Protein AF-A0A2S4ZFH5-F1 (afdb_monomer_lite)

Secondary structure (DSSP, 8-state):
------SB-TTTS-SB--TTS--EE-TT--EE-HHHHHHTTTB-TTT--B-EEPPP--SS---------------------------------------

pLDDT: mean 75.94, std 18.66, range [43.62, 97.0]

Structure (mmCIF, N/CA/C/O backbone):
data_AF-A0A2S4ZFH5-F1
#
_entry.id   AF-A0A2S4ZFH5-F1
#
loop_
_atom_site.group_PDB
_atom_site.id
_atom_site.type_symbol
_atom_site.label_atom_id
_atom_site.label_alt_id
_atom_site.label_comp_id
_atom_site.label_asym_id
_atom_site.label_entity_id
_atom_site.label_seq_id
_atom_site.pdbx_PDB_ins_code
_atom_site.Cartn_x
_atom_site.Cartn_y
_atom_site.Cartn_z
_atom_site.occupancy
_atom_site.B_iso_or_equiv
_atom_site.auth_seq_id
_atom_site.auth_comp_id
_atom_site.auth_asym_id
_atom_site.auth_atom_id
_atom_site.pdbx_PDB_model_num
ATOM 1 N N . MET A 1 1 ? 8.244 12.705 -16.353 1.00 47.66 1 MET A N 1
ATOM 2 C CA . MET A 1 1 ? 8.376 12.553 -14.886 1.00 47.66 1 MET A CA 1
ATOM 3 C C . MET A 1 1 ? 7.616 11.294 -14.501 1.00 47.66 1 MET A C 1
ATOM 5 O O . MET A 1 1 ? 6.548 11.089 -15.063 1.00 47.66 1 MET A O 1
ATOM 9 N N . GLY A 1 2 ? 8.195 10.404 -13.693 1.00 65.50 2 GLY A N 1
ATOM 10 C CA . GLY A 1 2 ? 7.610 9.096 -13.368 1.00 65.50 2 GLY A CA 1
ATOM 11 C C . GLY A 1 2 ? 7.401 8.937 -11.865 1.00 65.50 2 GLY A C 1
ATOM 12 O O . GLY A 1 2 ? 8.116 9.564 -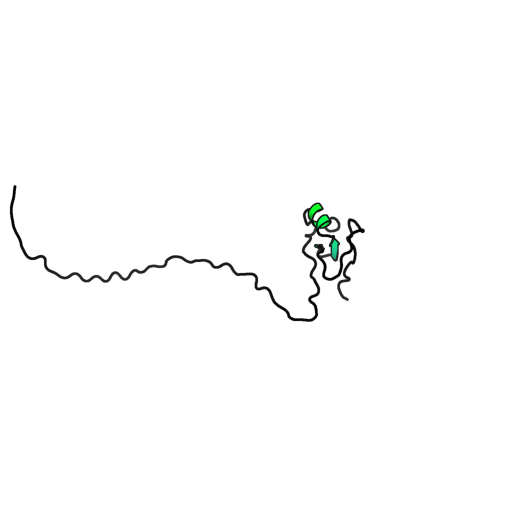11.096 1.00 65.50 2 GLY A O 1
ATOM 13 N N . LEU A 1 3 ? 6.440 8.095 -11.482 1.00 67.56 3 LEU A N 1
ATOM 14 C CA . LEU A 1 3 ? 6.093 7.785 -10.093 1.00 67.56 3 LEU A CA 1
ATOM 15 C C . LEU A 1 3 ? 7.316 7.255 -9.324 1.00 67.56 3 LEU A C 1
ATOM 17 O O . LEU A 1 3 ? 7.869 6.195 -9.655 1.00 67.56 3 LEU A O 1
ATOM 21 N N . GLU A 1 4 ? 7.744 8.001 -8.306 1.00 70.88 4 GLU A N 1
ATOM 22 C CA . GLU A 1 4 ? 8.825 7.611 -7.401 1.00 70.88 4 GLU A CA 1
ATOM 23 C C . GLU A 1 4 ? 8.287 6.628 -6.357 1.00 70.88 4 GLU A C 1
ATOM 25 O O . GLU A 1 4 ? 7.507 6.964 -5.468 1.00 70.88 4 GLU A O 1
ATOM 30 N N . MET A 1 5 ? 8.693 5.363 -6.480 1.00 80.25 5 MET A N 1
ATOM 31 C CA . MET A 1 5 ? 8.239 4.306 -5.580 1.00 80.25 5 MET A CA 1
ATOM 32 C C . MET A 1 5 ? 8.819 4.501 -4.178 1.00 80.25 5 MET A C 1
ATOM 34 O O . MET A 1 5 ? 10.020 4.330 -3.962 1.00 80.25 5 MET A O 1
ATOM 38 N N . ARG A 1 6 ? 7.952 4.769 -3.198 1.00 86.00 6 ARG A N 1
ATOM 39 C CA . ARG A 1 6 ? 8.345 4.826 -1.787 1.00 86.00 6 ARG A CA 1
ATOM 40 C C . ARG A 1 6 ? 8.847 3.470 -1.288 1.00 86.00 6 ARG A C 1
ATOM 42 O O . ARG A 1 6 ? 8.189 2.442 -1.461 1.00 86.00 6 ARG A O 1
ATOM 49 N N . ALA A 1 7 ? 9.998 3.494 -0.617 1.00 90.25 7 ALA A N 1
ATOM 50 C CA . ALA A 1 7 ? 10.664 2.309 -0.072 1.00 90.25 7 ALA A CA 1
ATOM 51 C C . ALA A 1 7 ? 10.265 1.980 1.379 1.00 90.25 7 ALA A C 1
ATOM 53 O O . ALA A 1 7 ? 10.719 0.973 1.923 1.00 90.25 7 ALA A O 1
ATOM 54 N N . ARG A 1 8 ? 9.446 2.815 2.030 1.00 93.94 8 ARG A N 1
ATOM 55 C CA . ARG A 1 8 ? 8.991 2.642 3.419 1.00 93.94 8 ARG A CA 1
ATOM 56 C C . ARG A 1 8 ? 7.536 3.073 3.571 1.00 93.94 8 ARG A C 1
ATOM 58 O O . ARG A 1 8 ? 7.050 3.900 2.806 1.00 93.94 8 ARG A O 1
ATOM 65 N N . CYS A 1 9 ? 6.857 2.488 4.554 1.00 95.31 9 CYS A N 1
ATOM 66 C CA . CYS A 1 9 ? 5.486 2.843 4.921 1.00 95.31 9 CYS A CA 1
ATOM 67 C C . CYS A 1 9 ? 5.432 4.228 5.576 1.00 95.31 9 CYS A C 1
ATOM 69 O O . CYS A 1 9 ? 6.130 4.451 6.559 1.00 95.31 9 CYS A O 1
ATOM 71 N N . GLU A 1 10 ? 4.548 5.111 5.114 1.00 94.31 10 GLU A N 1
ATOM 72 C CA . GLU A 1 10 ? 4.406 6.469 5.671 1.00 94.31 10 GLU A CA 1
ATOM 73 C C . GLU A 1 10 ? 3.738 6.523 7.052 1.00 94.31 10 GLU A C 1
ATOM 75 O O . GLU A 1 10 ? 3.770 7.556 7.707 1.00 94.31 10 GLU A O 1
ATOM 80 N N . ARG A 1 11 ? 3.125 5.423 7.513 1.00 93.56 11 ARG A N 1
ATOM 81 C CA . ARG A 1 11 ? 2.494 5.357 8.842 1.00 93.56 11 ARG A CA 1
ATOM 82 C C . ARG A 1 11 ? 3.423 4.820 9.924 1.00 93.56 11 ARG A C 1
ATOM 84 O O . ARG A 1 11 ? 3.415 5.331 11.032 1.00 93.56 11 ARG A O 1
ATOM 91 N N . CYS A 1 12 ? 4.133 3.726 9.643 1.00 94.88 12 CYS A N 1
ATOM 92 C CA . CYS A 1 12 ? 4.954 3.050 10.651 1.00 94.88 12 CYS A CA 1
ATOM 93 C C . CYS A 1 12 ? 6.456 3.240 10.451 1.00 94.88 12 CYS A C 1
ATOM 95 O O . CYS A 1 12 ? 7.205 2.894 11.359 1.00 94.88 12 CYS A O 1
ATOM 97 N N . GLU A 1 13 ? 6.892 3.678 9.260 1.00 93.19 13 GLU A N 1
ATOM 98 C CA . GLU A 1 13 ? 8.283 3.969 8.843 1.00 93.19 13 GLU A CA 1
ATOM 99 C C . GLU A 1 13 ? 9.300 2.812 8.980 1.00 93.19 13 GLU A C 1
ATOM 101 O O . GLU A 1 13 ? 10.405 2.831 8.431 1.00 93.19 13 GLU A O 1
ATOM 106 N N . THR A 1 14 ? 8.890 1.735 9.636 1.00 91.25 14 THR A N 1
ATOM 107 C CA . THR A 1 14 ? 9.711 0.593 10.022 1.00 91.25 14 THR A CA 1
ATOM 108 C C . THR A 1 14 ? 9.671 -0.481 8.941 1.00 91.25 14 THR A C 1
ATOM 110 O O . THR A 1 14 ? 10.685 -1.103 8.633 1.00 91.25 14 THR A O 1
ATOM 113 N N . THR A 1 15 ? 8.505 -0.684 8.319 1.00 93.00 15 THR A N 1
ATOM 114 C CA . THR A 1 15 ? 8.333 -1.680 7.258 1.00 93.00 15 THR A CA 1
ATOM 115 C C . THR A 1 15 ? 8.952 -1.185 5.952 1.00 93.00 15 THR A C 1
ATOM 117 O O . THR A 1 15 ? 8.533 -0.160 5.408 1.00 93.00 15 THR A O 1
ATOM 120 N N . ALA A 1 16 ? 9.918 -1.943 5.430 1.00 92.38 16 ALA A N 1
ATOM 121 C CA . ALA A 1 16 ? 10.460 -1.747 4.090 1.00 92.38 16 ALA A CA 1
ATOM 122 C C . ALA A 1 16 ? 9.449 -2.204 3.022 1.00 92.38 16 ALA A C 1
ATOM 124 O O . ALA A 1 16 ? 8.812 -3.246 3.164 1.00 92.38 16 ALA A O 1
ATOM 125 N N . LEU A 1 17 ? 9.318 -1.426 1.948 1.00 92.44 17 LEU A N 1
ATOM 126 C CA . LEU A 1 17 ? 8.391 -1.642 0.836 1.00 92.44 17 LEU A CA 1
ATOM 127 C C . LEU A 1 17 ? 9.179 -1.821 -0.474 1.00 92.44 17 LEU A C 1
ATOM 129 O O . LEU A 1 17 ? 9.313 -0.867 -1.248 1.00 92.44 17 LEU A O 1
ATOM 133 N N . PRO A 1 18 ? 9.725 -3.023 -0.740 1.00 89.12 18 PRO A N 1
ATOM 134 C CA . PRO A 1 18 ? 10.498 -3.280 -1.956 1.00 89.12 18 PRO A CA 1
ATOM 135 C C . PRO A 1 18 ? 9.622 -3.071 -3.201 1.00 89.12 18 PRO A C 1
ATOM 137 O O . PRO A 1 18 ? 8.420 -3.294 -3.098 1.00 89.12 18 PRO A O 1
ATOM 140 N N . PRO A 1 19 ? 10.166 -2.658 -4.364 1.00 84.69 19 PRO A N 1
ATOM 141 C CA . PRO A 1 19 ? 9.397 -2.257 -5.557 1.00 84.69 19 PRO A CA 1
ATOM 142 C C . PRO A 1 19 ? 8.383 -3.313 -6.033 1.00 84.69 19 PRO A C 1
ATOM 144 O O . PRO A 1 19 ? 7.264 -2.962 -6.406 1.00 84.69 19 PRO A O 1
ATOM 147 N N . ASP A 1 20 ? 8.735 -4.590 -5.907 1.00 84.69 20 ASP A N 1
ATOM 148 C CA . ASP A 1 20 ? 7.906 -5.752 -6.257 1.00 84.69 20 ASP A CA 1
ATO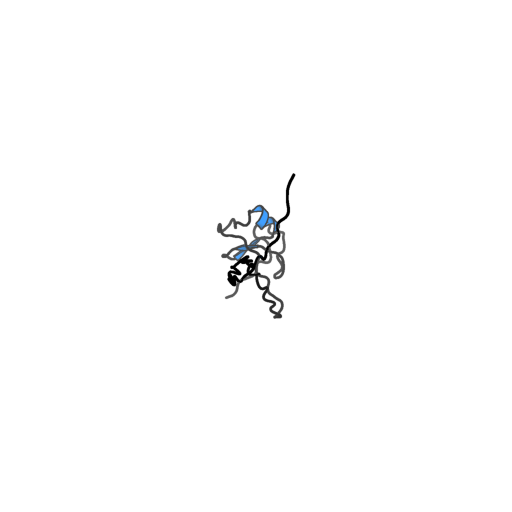M 149 C C . ASP A 1 20 ? 7.148 -6.377 -5.074 1.00 84.69 20 ASP A C 1
ATOM 151 O O . ASP A 1 20 ? 6.458 -7.388 -5.215 1.00 84.69 20 ASP A O 1
ATOM 155 N N . GLY A 1 21 ? 7.267 -5.779 -3.891 1.00 87.19 21 GLY A N 1
ATOM 156 C CA . GLY A 1 21 ? 6.626 -6.256 -2.674 1.00 87.19 21 GLY A CA 1
ATOM 157 C C . GLY A 1 21 ? 5.168 -5.831 -2.524 1.00 87.19 21 GLY A C 1
ATOM 158 O O . GLY A 1 21 ? 4.692 -4.923 -3.214 1.00 87.19 21 GLY A O 1
ATOM 159 N N . PRO A 1 22 ? 4.458 -6.460 -1.575 1.00 90.75 22 PRO A N 1
ATOM 160 C CA . PRO A 1 22 ? 3.112 -6.059 -1.215 1.00 90.75 22 PRO A CA 1
ATOM 161 C C . PRO A 1 22 ? 3.123 -4.695 -0.512 1.00 90.75 22 PRO A C 1
ATOM 163 O O . PRO A 1 22 ? 3.774 -4.487 0.513 1.00 90.75 22 PRO A O 1
ATOM 166 N N . ALA A 1 23 ? 2.376 -3.755 -1.076 1.00 94.00 23 ALA A N 1
ATOM 167 C CA . ALA A 1 23 ? 2.146 -2.432 -0.520 1.00 94.00 23 ALA A CA 1
ATOM 168 C C . ALA A 1 23 ? 0.763 -1.945 -0.959 1.00 94.00 23 ALA A C 1
ATOM 170 O O . ALA A 1 23 ? 0.191 -2.447 -1.929 1.00 94.00 23 ALA A O 1
ATOM 171 N N . ARG A 1 24 ? 0.236 -0.953 -0.254 1.00 95.56 24 ARG A N 1
ATOM 172 C CA . ARG A 1 24 ? -0.989 -0.240 -0.603 1.00 95.56 24 ARG A CA 1
ATOM 173 C C . ARG A 1 24 ? -0.639 1.180 -1.022 1.00 95.56 24 ARG A C 1
ATOM 175 O O . ARG A 1 24 ? 0.235 1.783 -0.403 1.00 95.56 24 ARG A O 1
ATOM 182 N N . ILE A 1 25 ? -1.297 1.692 -2.055 1.00 94.69 25 ILE A N 1
ATOM 183 C CA . ILE A 1 25 ? -1.078 3.041 -2.583 1.00 94.69 25 ILE A CA 1
ATOM 184 C C . ILE A 1 25 ? -2.417 3.744 -2.835 1.00 94.69 25 ILE A C 1
ATOM 186 O O . ILE A 1 25 ? -3.397 3.079 -3.167 1.00 94.69 25 ILE A O 1
ATOM 190 N N . CYS A 1 26 ? -2.468 5.068 -2.679 1.00 94.62 26 CYS A N 1
ATOM 191 C CA . CYS A 1 26 ? -3.606 5.889 -3.114 1.00 94.62 26 CYS A CA 1
ATOM 192 C C . CYS A 1 26 ? -3.293 6.650 -4.418 1.00 94.62 26 CYS A C 1
ATOM 194 O O . CYS A 1 26 ? -2.150 6.681 -4.872 1.00 94.62 26 CYS A O 1
ATOM 196 N N . SER A 1 27 ? -4.284 7.334 -4.996 1.00 91.44 27 SER A N 1
ATOM 197 C CA . SER A 1 27 ? -4.120 8.137 -6.225 1.00 91.44 27 SER A CA 1
ATOM 198 C C . SER A 1 27 ? -3.140 9.314 -6.105 1.00 91.44 27 SER A C 1
ATOM 200 O O . SER A 1 27 ? -2.688 9.827 -7.119 1.00 91.44 27 SER A O 1
ATOM 202 N N . TYR A 1 28 ? -2.814 9.729 -4.878 1.00 92.50 28 TYR A N 1
ATOM 203 C CA . TYR A 1 28 ? -1.807 10.754 -4.566 1.00 92.50 28 TYR A CA 1
ATOM 204 C C . TYR A 1 28 ? -0.460 10.144 -4.155 1.00 92.50 28 TYR A C 1
ATOM 206 O O . TYR A 1 28 ? 0.369 10.809 -3.539 1.00 92.50 28 TYR A O 1
ATOM 214 N N . GLU A 1 29 ? -0.254 8.857 -4.443 1.00 92.25 29 GLU A N 1
ATOM 215 C CA . GLU A 1 29 ? 1.033 8.178 -4.274 1.00 92.25 29 GLU A CA 1
ATOM 216 C C . GLU A 1 29 ? 1.472 8.024 -2.800 1.00 92.25 29 GLU A C 1
ATOM 218 O O . GLU A 1 29 ? 2.633 7.715 -2.501 1.00 92.25 29 GLU A O 1
ATOM 223 N N . CYS A 1 30 ? 0.539 8.171 -1.847 1.00 93.31 30 CYS A N 1
ATOM 224 C CA . CYS A 1 30 ? 0.790 7.801 -0.455 1.00 93.31 30 CYS A CA 1
ATOM 225 C C . CYS A 1 30 ? 0.902 6.280 -0.345 1.00 93.31 30 CYS A C 1
ATOM 227 O O . CYS A 1 30 ? 0.008 5.572 -0.812 1.00 93.31 30 CYS A O 1
ATOM 229 N N . THR A 1 31 ? 1.968 5.770 0.273 1.00 94.31 31 THR A N 1
ATOM 230 C CA . THR A 1 31 ? 2.270 4.331 0.307 1.00 94.31 31 THR A CA 1
ATOM 231 C C . THR A 1 31 ? 2.306 3.772 1.731 1.00 94.31 31 THR A C 1
ATOM 233 O O . THR A 1 31 ? 3.015 4.269 2.609 1.00 94.31 31 THR A O 1
ATOM 236 N N . PHE A 1 32 ? 1.595 2.665 1.950 1.00 95.75 32 PHE A N 1
ATOM 237 C CA . PHE A 1 32 ? 1.481 1.992 3.244 1.00 95.75 32 PHE A CA 1
ATOM 238 C C . PHE A 1 32 ? 1.747 0.487 3.125 1.00 95.75 32 PHE A C 1
ATOM 240 O O . PHE A 1 32 ? 1.519 -0.119 2.079 1.00 95.75 32 PHE A O 1
ATOM 247 N N . CYS A 1 33 ? 2.215 -0.148 4.201 1.00 96.38 33 CYS A N 1
ATOM 248 C CA . CYS A 1 33 ? 2.262 -1.612 4.264 1.00 96.38 33 CYS A CA 1
ATOM 249 C C . CYS A 1 33 ? 0.847 -2.201 4.409 1.00 96.38 33 CYS A C 1
ATOM 251 O O . CYS A 1 33 ? -0.073 -1.508 4.847 1.00 96.38 33 CYS A O 1
ATOM 253 N N . GLU A 1 34 ? 0.665 -3.484 4.085 1.00 95.56 34 GLU A N 1
ATOM 254 C CA . GLU A 1 34 ? -0.654 -4.138 4.145 1.00 95.56 34 GLU A CA 1
ATOM 255 C C . GLU A 1 34 ? -1.297 -4.068 5.531 1.00 95.56 34 GLU A C 1
ATOM 257 O O . GLU A 1 34 ? -2.484 -3.772 5.639 1.00 95.56 34 GLU A O 1
ATOM 262 N N . ALA A 1 35 ? -0.502 -4.251 6.589 1.00 96.50 35 ALA A N 1
ATOM 263 C CA . ALA A 1 35 ? -0.979 -4.151 7.964 1.00 96.50 35 ALA A CA 1
ATOM 264 C C . ALA A 1 35 ? -1.493 -2.741 8.296 1.00 96.50 35 ALA A C 1
ATOM 266 O O . ALA A 1 35 ? -2.545 -2.593 8.913 1.00 96.50 35 ALA A O 1
ATOM 267 N N . CYS A 1 36 ? -0.784 -1.695 7.855 1.00 97.00 36 CYS A N 1
ATOM 268 C CA . CYS A 1 36 ? -1.236 -0.319 8.052 1.00 97.00 36 CYS A CA 1
ATOM 269 C C . CYS A 1 36 ? -2.475 -0.010 7.212 1.00 97.00 36 CYS A C 1
ATOM 271 O O . CYS A 1 36 ? -3.401 0.592 7.738 1.00 97.00 36 CYS A O 1
ATOM 273 N N . GLY A 1 37 ? -2.527 -0.454 5.953 1.00 96.19 37 GLY A N 1
ATOM 274 C CA . GLY A 1 37 ? -3.713 -0.288 5.112 1.00 96.19 37 GLY A CA 1
ATOM 275 C C . GLY A 1 37 ? -4.948 -0.972 5.704 1.00 96.19 37 GLY A C 1
ATOM 276 O O . GLY A 1 37 ? -6.018 -0.374 5.740 1.00 96.19 37 GLY A O 1
ATOM 277 N N . ALA A 1 38 ? -4.792 -2.181 6.252 1.00 96.19 38 ALA A N 1
ATOM 278 C CA . ALA A 1 38 ? -5.865 -2.892 6.946 1.00 96.19 38 ALA A CA 1
ATOM 279 C C . ALA A 1 38 ? -6.314 -2.170 8.224 1.00 96.19 38 ALA A C 1
ATOM 281 O O . ALA A 1 38 ? -7.510 -1.988 8.430 1.00 96.19 38 ALA A O 1
ATOM 282 N N . ALA A 1 39 ? -5.371 -1.694 9.043 1.00 96.88 39 ALA A N 1
ATOM 283 C CA . ALA A 1 39 ? -5.681 -0.924 10.250 1.00 96.88 39 ALA A CA 1
ATOM 284 C C . ALA A 1 39 ? -6.381 0.415 9.950 1.00 96.88 39 ALA A C 1
ATOM 286 O O . ALA A 1 39 ? -7.113 0.927 10.790 1.00 96.88 39 ALA A O 1
ATOM 287 N N . LEU A 1 40 ? -6.155 0.972 8.759 1.00 95.00 40 LEU A N 1
ATOM 288 C CA . LEU A 1 40 ? -6.793 2.189 8.259 1.00 95.00 40 LEU A CA 1
ATOM 289 C C . LEU A 1 40 ? -8.111 1.916 7.505 1.00 95.00 40 LEU A C 1
ATOM 291 O O . LEU A 1 40 ? -8.693 2.839 6.943 1.00 95.00 40 LEU A O 1
ATOM 295 N N . GLY A 1 41 ? -8.575 0.663 7.437 1.00 95.94 41 GLY A N 1
ATOM 296 C CA . GLY A 1 41 ? -9.806 0.307 6.723 1.00 95.94 41 GLY A CA 1
ATOM 297 C C . GLY A 1 41 ? -9.723 0.499 5.206 1.00 95.94 41 GLY A C 1
ATOM 298 O O . GLY A 1 41 ? -10.733 0.766 4.571 1.00 95.94 41 GLY A O 1
ATOM 299 N N . GLN A 1 42 ? -8.524 0.385 4.626 1.00 95.81 42 GLN A N 1
ATOM 300 C CA . GLN A 1 42 ? -8.242 0.687 3.217 1.00 95.81 42 GLN A CA 1
ATOM 301 C C . GLN A 1 42 ? -8.552 2.144 2.817 1.00 95.81 42 GLN A C 1
ATOM 303 O O . GLN A 1 42 ? -8.769 2.425 1.641 1.00 95.81 42 GLN A O 1
ATOM 308 N N . VAL A 1 43 ? -8.522 3.085 3.767 1.00 96.88 43 VAL A N 1
ATOM 309 C CA . VAL A 1 43 ? -8.681 4.524 3.509 1.00 96.88 43 VAL A CA 1
ATOM 310 C C . VAL A 1 43 ? -7.387 5.254 3.848 1.00 96.88 43 VAL A C 1
ATOM 312 O O . VAL A 1 43 ? -6.789 5.057 4.905 1.00 96.88 43 VAL A O 1
ATOM 315 N N . CYS A 1 44 ? -6.917 6.105 2.943 1.00 96.31 44 CYS A N 1
ATOM 316 C CA . CYS A 1 44 ? -5.714 6.892 3.159 1.00 96.31 44 CYS A CA 1
ATOM 317 C C . CYS A 1 44 ? -5.990 8.012 4.179 1.00 96.31 44 CYS A C 1
ATOM 319 O O . CYS A 1 44 ? -6.851 8.853 3.922 1.00 96.31 44 CYS A O 1
ATOM 321 N N . PRO A 1 45 ? -5.233 8.114 5.285 1.00 95.19 45 PRO A N 1
ATOM 322 C CA . PRO A 1 45 ? -5.430 9.163 6.286 1.00 95.19 45 PRO A CA 1
ATOM 323 C C . PRO A 1 45 ? -5.010 10.553 5.789 1.00 95.19 45 PRO A C 1
ATOM 325 O O . PRO A 1 45 ? -5.445 11.553 6.346 1.00 95.19 45 PRO A O 1
ATOM 328 N N . ASN A 1 46 ? -4.176 10.622 4.745 1.00 91.75 46 ASN A N 1
ATOM 329 C CA . ASN A 1 46 ? -3.645 11.883 4.226 1.00 91.75 46 ASN A CA 1
ATOM 330 C C . ASN A 1 46 ? -4.567 12.529 3.183 1.00 91.75 46 ASN A C 1
ATOM 332 O O . ASN A 1 46 ? -4.620 13.750 3.093 1.00 91.75 46 ASN A O 1
ATOM 336 N N . CYS A 1 47 ? -5.277 11.726 2.379 1.00 93.19 47 CYS A N 1
ATOM 337 C CA . CYS A 1 47 ? -6.124 12.233 1.291 1.00 93.19 47 CYS A CA 1
ATOM 338 C C . CYS A 1 47 ? -7.590 11.781 1.353 1.00 93.19 47 CYS A C 1
ATOM 340 O O . CYS A 1 47 ? -8.389 12.244 0.546 1.00 93.19 47 CYS A O 1
ATOM 342 N N . GLY A 1 48 ? -7.953 10.855 2.247 1.00 94.56 48 GLY A N 1
ATOM 343 C CA . GLY A 1 48 ? -9.303 10.285 2.338 1.00 94.56 48 GLY A CA 1
ATOM 344 C C . GLY A 1 48 ? -9.685 9.334 1.196 1.00 94.56 48 GLY A C 1
ATOM 345 O O . GLY A 1 48 ? -10.802 8.828 1.179 1.00 94.56 48 GLY A O 1
ATOM 346 N N . GLY A 1 49 ? -8.785 9.086 0.238 1.00 94.94 49 GLY A N 1
ATOM 347 C CA . GLY A 1 49 ? -9.017 8.179 -0.888 1.00 94.94 49 GLY A CA 1
ATOM 348 C C . GLY A 1 49 ? -8.815 6.702 -0.541 1.00 94.94 49 GLY A C 1
ATOM 349 O O . GLY A 1 49 ? -8.284 6.361 0.516 1.00 94.94 49 GLY A O 1
ATOM 350 N N . GLU A 1 50 ? -9.191 5.822 -1.466 1.00 96.81 50 GLU A N 1
ATOM 351 C CA . GLU A 1 50 ? -9.017 4.374 -1.321 1.00 96.81 50 GLU A CA 1
ATOM 352 C C . GLU A 1 50 ? -7.538 3.953 -1.406 1.00 96.81 50 GLU A C 1
ATOM 354 O O . GLU A 1 50 ? -6.747 4.490 -2.190 1.00 96.81 50 GLU A O 1
ATOM 359 N N . LEU A 1 51 ? -7.174 2.963 -0.593 1.00 96.69 51 LEU A N 1
ATOM 360 C CA . LEU A 1 51 ? -5.894 2.271 -0.629 1.00 96.69 51 LEU A CA 1
ATOM 361 C C . LEU A 1 51 ? -6.011 0.978 -1.439 1.00 96.69 51 LEU A C 1
ATOM 363 O O . LEU A 1 51 ? -6.483 -0.053 -0.958 1.00 96.69 51 LEU A O 1
ATOM 367 N N . VAL A 1 52 ? -5.490 1.008 -2.660 1.00 95.56 52 VAL A N 1
ATOM 368 C CA . VAL A 1 52 ? -5.472 -0.145 -3.567 1.00 95.56 52 VAL A CA 1
ATOM 369 C C . VAL A 1 52 ? -4.113 -0.853 -3.531 1.00 95.56 52 VAL A C 1
ATOM 371 O O . VAL A 1 52 ? -3.127 -0.272 -3.066 1.00 95.56 52 VAL A O 1
ATOM 374 N N . PRO A 1 53 ? -4.006 -2.117 -3.984 1.00 94.44 53 PRO A N 1
ATOM 375 C CA . PRO A 1 53 ? -2.712 -2.777 -4.138 1.00 94.44 53 PRO A CA 1
ATOM 376 C C .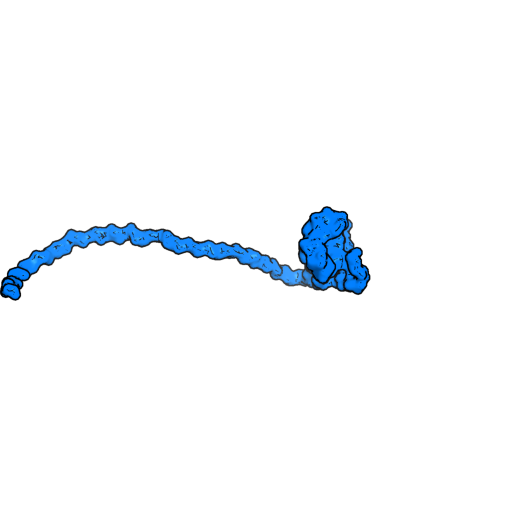 PRO A 1 53 ? -1.773 -1.947 -5.019 1.00 94.44 53 PRO A C 1
ATOM 378 O O . PRO A 1 53 ? -2.135 -1.560 -6.130 1.00 94.44 53 PRO A O 1
ATOM 381 N N . ARG A 1 54 ? -0.554 -1.688 -4.535 1.00 91.69 54 ARG A N 1
ATOM 382 C CA . ARG A 1 54 ? 0.454 -0.951 -5.295 1.00 91.69 54 ARG A CA 1
ATOM 383 C C . ARG A 1 54 ? 0.804 -1.734 -6.566 1.00 91.69 54 ARG A C 1
ATOM 385 O O . ARG A 1 54 ? 1.198 -2.898 -6.447 1.00 91.69 54 ARG A O 1
ATOM 392 N N . PRO A 1 55 ? 0.707 -1.126 -7.764 1.00 87.31 55 PRO A N 1
ATOM 393 C CA . PRO A 1 55 ? 1.134 -1.773 -8.997 1.00 87.31 55 PRO A CA 1
ATOM 394 C C . PRO A 1 55 ? 2.590 -2.235 -8.886 1.00 87.31 55 PRO A C 1
ATOM 396 O O . PRO A 1 55 ? 3.475 -1.452 -8.541 1.00 87.31 55 PRO A O 1
ATOM 399 N N . ARG A 1 56 ? 2.836 -3.516 -9.162 1.00 85.12 56 ARG A N 1
ATOM 400 C CA . ARG A 1 56 ? 4.185 -4.093 -9.179 1.00 85.12 56 ARG A CA 1
ATOM 401 C C . ARG A 1 56 ? 4.769 -3.948 -10.574 1.00 85.12 56 ARG A C 1
ATOM 403 O O . ARG A 1 56 ? 4.052 -4.127 -11.563 1.00 85.12 56 ARG A O 1
ATOM 410 N N . ARG A 1 57 ? 6.057 -3.616 -10.667 1.00 73.31 57 ARG A N 1
ATOM 411 C CA . ARG A 1 57 ? 6.740 -3.609 -11.962 1.00 73.31 57 ARG A CA 1
ATOM 412 C C . ARG A 1 57 ? 6.902 -5.058 -12.386 1.00 73.31 57 ARG A C 1
ATOM 414 O O . ARG A 1 57 ? 7.686 -5.776 -11.796 1.00 73.31 57 ARG A O 1
ATOM 421 N N . ALA A 1 58 ? 6.182 -5.493 -13.414 1.00 67.00 58 ALA A N 1
ATOM 422 C CA . ALA A 1 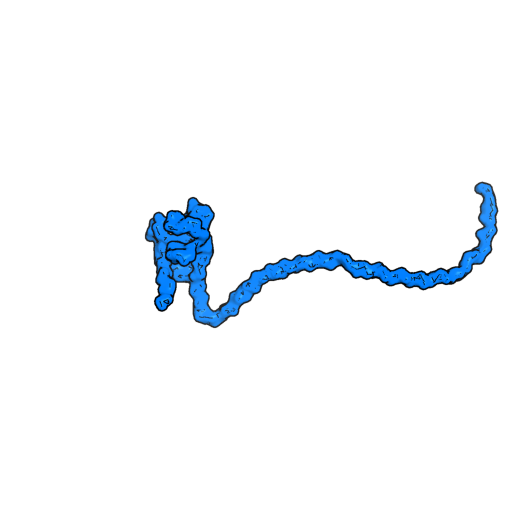58 ? 6.502 -6.783 -14.004 1.00 67.00 58 ALA A CA 1
ATOM 423 C C . ALA A 1 58 ? 7.995 -6.781 -14.404 1.00 67.00 58 ALA A C 1
ATOM 425 O O . ALA A 1 58 ? 8.443 -5.792 -15.004 1.00 67.00 58 ALA A O 1
ATOM 426 N N . PRO A 1 59 ? 8.774 -7.841 -14.106 1.00 58.78 59 PRO A N 1
ATOM 427 C CA . PRO A 1 59 ? 10.059 -8.018 -14.773 1.00 58.78 59 PRO A CA 1
ATOM 428 C C . PRO A 1 59 ? 9.798 -7.964 -16.283 1.00 58.78 59 PRO A C 1
ATOM 430 O O . PRO A 1 59 ? 8.747 -8.431 -16.729 1.00 58.78 59 PRO A O 1
ATOM 433 N N . ALA A 1 60 ? 10.694 -7.323 -17.040 1.00 53.25 60 ALA A N 1
ATOM 434 C CA . ALA A 1 60 ? 10.519 -7.020 -18.462 1.00 53.25 60 ALA A CA 1
ATOM 435 C C . ALA A 1 60 ? 9.801 -8.164 -19.214 1.00 53.25 60 ALA A C 1
ATOM 437 O O . ALA A 1 60 ? 10.350 -9.244 -19.388 1.00 53.25 60 ALA A O 1
ATOM 438 N N . ALA A 1 61 ? 8.535 -7.902 -19.554 1.00 52.28 61 ALA A N 1
ATOM 439 C CA . ALA A 1 61 ? 7.569 -8.710 -20.294 1.00 52.28 61 ALA A CA 1
ATOM 440 C C . ALA A 1 61 ? 7.829 -10.230 -20.442 1.00 52.28 61 ALA A C 1
ATOM 442 O O . ALA A 1 61 ? 8.514 -10.678 -21.353 1.00 52.28 61 ALA A O 1
ATOM 443 N N . THR A 1 62 ? 7.018 -11.028 -19.747 1.00 43.62 62 THR A N 1
ATOM 444 C CA . THR A 1 62 ? 5.984 -11.793 -20.469 1.00 43.62 62 THR A CA 1
ATOM 445 C C . THR A 1 62 ? 4.633 -11.383 -19.889 1.00 43.62 62 THR A C 1
ATOM 447 O O . THR A 1 62 ? 4.240 -11.783 -18.798 1.00 43.62 62 THR A O 1
ATOM 450 N N . ALA A 1 63 ? 3.960 -10.451 -20.560 1.00 52.12 63 ALA A N 1
ATOM 451 C CA . ALA A 1 63 ? 2.699 -9.890 -20.094 1.00 52.12 63 ALA A CA 1
ATOM 452 C C . ALA A 1 63 ? 1.578 -10.942 -20.177 1.00 52.12 63 ALA A C 1
ATOM 454 O O . ALA A 1 63 ? 0.914 -11.076 -21.202 1.00 52.12 63 ALA A O 1
ATOM 455 N N . ALA A 1 64 ? 1.345 -11.683 -19.093 1.00 49.56 64 ALA A N 1
ATOM 456 C CA . ALA A 1 64 ? 0.117 -12.445 -18.911 1.00 49.56 64 ALA A CA 1
ATOM 457 C C . ALA A 1 64 ? -0.971 -11.495 -18.392 1.00 49.56 64 ALA A C 1
ATOM 459 O O . ALA A 1 64 ? -1.084 -11.233 -17.194 1.00 49.56 64 ALA A O 1
ATOM 460 N N . VAL A 1 65 ? -1.769 -10.948 -19.310 1.00 53.28 65 VAL A N 1
ATOM 461 C CA . VAL A 1 65 ? -3.059 -10.341 -18.970 1.00 53.28 65 VAL A CA 1
ATOM 462 C C . VAL A 1 65 ? -3.926 -11.435 -18.342 1.00 53.28 65 VAL A C 1
ATOM 464 O O . VAL A 1 65 ? -4.377 -12.357 -19.021 1.00 53.28 65 VAL A O 1
ATOM 467 N N . ALA A 1 66 ? -4.146 -11.350 -17.030 1.00 56.56 66 ALA A N 1
ATOM 468 C CA . ALA A 1 66 ? -5.192 -12.117 -16.376 1.00 56.56 66 ALA A CA 1
ATOM 469 C C . ALA A 1 66 ? -6.530 -11.596 -16.907 1.00 56.56 66 ALA A C 1
ATOM 471 O O . ALA A 1 66 ? -6.938 -10.471 -16.613 1.00 56.56 66 ALA A O 1
ATOM 472 N N . ARG A 1 67 ? -7.201 -12.398 -17.738 1.00 54.16 67 ARG A N 1
ATOM 473 C CA . ARG A 1 67 ? -8.586 -12.126 -18.112 1.00 54.16 67 ARG A CA 1
ATOM 474 C C . ARG A 1 67 ? -9.441 -12.272 -16.861 1.00 54.16 67 ARG A C 1
ATOM 476 O O . ARG A 1 67 ? -9.646 -13.382 -16.380 1.00 54.16 67 ARG A O 1
ATOM 483 N N . ALA A 1 68 ? -9.915 -11.144 -16.337 1.00 52.31 68 ALA A N 1
ATOM 484 C CA . ALA A 1 68 ? -11.016 -11.126 -15.391 1.00 52.31 68 ALA A CA 1
ATOM 485 C C . ALA A 1 68 ? -12.202 -11.844 -16.050 1.00 52.31 68 ALA A C 1
ATOM 487 O O . ALA A 1 68 ? -12.658 -11.451 -17.125 1.00 52.31 68 ALA A O 1
ATOM 488 N N . GLY A 1 69 ? -12.611 -12.961 -15.449 1.00 53.38 69 GLY A N 1
ATOM 489 C CA . GLY A 1 69 ? -13.681 -13.810 -15.944 1.00 53.38 69 GLY A CA 1
ATOM 490 C C . GLY A 1 69 ? -14.988 -13.037 -16.063 1.00 53.38 69 GLY A C 1
ATOM 491 O O . GLY A 1 69 ? -15.503 -12.513 -15.078 1.00 53.38 69 GLY A O 1
ATOM 492 N N . ALA A 1 70 ? -15.542 -13.003 -17.271 1.00 57.56 70 ALA A N 1
ATOM 49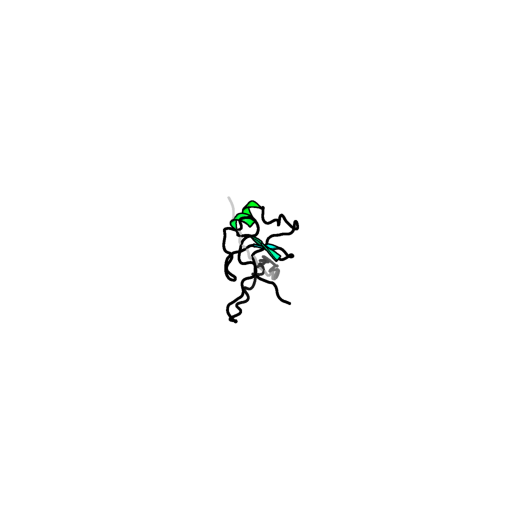3 C CA . ALA A 1 70 ? -16.940 -12.678 -17.469 1.00 57.56 70 ALA A CA 1
ATOM 494 C C . ALA A 1 70 ? -17.767 -13.926 -17.118 1.00 57.56 70 ALA A C 1
ATOM 496 O O . ALA A 1 70 ? -17.773 -14.909 -17.853 1.00 57.56 70 ALA A O 1
ATOM 497 N N . ILE A 1 71 ? -18.372 -13.891 -15.930 1.00 59.16 71 ILE A N 1
ATOM 498 C CA . ILE A 1 71 ? -19.692 -14.442 -15.585 1.00 59.16 71 ILE A CA 1
ATOM 499 C C . ILE A 1 71 ? -20.419 -15.159 -16.739 1.00 59.16 71 ILE A C 1
ATOM 501 O O . ILE A 1 71 ? -20.937 -14.526 -17.655 1.00 59.16 71 ILE A O 1
ATOM 505 N N . GLY A 1 72 ? -20.508 -16.489 -16.652 1.00 55.81 72 GLY A N 1
ATOM 506 C CA . GLY A 1 72 ? -21.437 -17.279 -17.453 1.00 55.81 72 GLY A CA 1
ATOM 507 C C . GLY A 1 72 ? -22.853 -17.122 -16.907 1.00 55.81 72 GLY A C 1
ATOM 508 O O . GLY A 1 72 ? -23.170 -17.671 -15.853 1.00 55.81 72 GLY A O 1
ATOM 509 N N . VAL A 1 73 ? -23.706 -16.382 -17.615 1.00 61.69 73 VAL A N 1
ATOM 510 C CA . VAL A 1 73 ? -25.152 -16.478 -17.410 1.00 61.69 73 VAL A CA 1
ATOM 511 C C . VAL A 1 73 ? -25.631 -17.744 -18.118 1.00 61.69 73 VAL A C 1
ATOM 513 O O . VAL A 1 73 ? -25.569 -17.856 -19.338 1.00 61.69 73 VAL A O 1
ATOM 516 N N . GLY A 1 74 ? -26.046 -18.741 -17.339 1.00 59.03 74 GLY A N 1
ATOM 517 C CA . GLY A 1 74 ? -26.827 -19.852 -17.861 1.00 59.03 74 GLY A CA 1
ATOM 518 C C . GLY A 1 74 ? -28.225 -19.346 -18.190 1.00 59.03 74 GLY A C 1
ATOM 519 O O . GLY A 1 74 ? -28.991 -19.045 -17.278 1.00 59.03 74 GLY A O 1
ATOM 520 N N . GLU A 1 75 ? -28.567 -19.248 -19.473 1.00 63.06 75 GLU A N 1
ATOM 521 C CA . GLU A 1 75 ? -29.963 -19.128 -19.892 1.00 63.06 75 GLU A CA 1
ATOM 522 C C . GLU A 1 75 ? -30.535 -20.524 -20.131 1.00 63.06 75 GLU A C 1
ATOM 524 O O . GLU A 1 75 ? -30.501 -21.121 -21.206 1.00 63.06 75 GLU A O 1
ATOM 529 N N . THR A 1 76 ? -31.041 -21.086 -19.047 1.00 61.56 76 THR A N 1
ATOM 530 C CA . THR A 1 76 ? -31.986 -22.185 -19.087 1.00 61.56 76 THR A CA 1
ATOM 531 C C . THR A 1 76 ? -33.193 -21.779 -19.940 1.00 61.56 76 THR A C 1
ATOM 533 O O . THR A 1 76 ? -33.874 -20.807 -19.631 1.00 61.56 76 THR A O 1
ATOM 536 N N . GLY A 1 77 ? -33.505 -22.591 -20.950 1.00 57.72 77 GLY A N 1
ATOM 537 C CA . GLY A 1 77 ? -34.880 -22.840 -21.384 1.00 57.72 77 GLY A CA 1
ATOM 538 C C . GLY A 1 77 ? -35.483 -21.864 -22.394 1.00 57.72 77 GLY A C 1
ATOM 539 O O . GLY A 1 77 ? -36.168 -20.913 -22.027 1.00 57.72 77 GLY A O 1
ATOM 540 N N . ARG A 1 78 ? -35.415 -22.220 -23.684 1.00 56.66 78 ARG A N 1
ATOM 541 C CA . ARG A 1 78 ? -36.419 -21.767 -24.657 1.00 56.66 78 ARG A CA 1
ATOM 542 C C . ARG A 1 78 ? -36.910 -22.902 -25.556 1.00 56.66 78 ARG A C 1
ATOM 544 O O . ARG A 1 78 ? -36.317 -23.225 -26.573 1.00 56.66 78 ARG A O 1
ATOM 551 N N . ALA A 1 79 ? -38.026 -23.470 -25.101 1.00 56.09 79 ALA A N 1
ATOM 552 C CA . ALA A 1 79 ? -39.176 -23.922 -25.881 1.00 56.09 79 ALA A CA 1
ATOM 553 C C . ALA A 1 79 ? -38.912 -24.840 -27.092 1.00 56.09 79 ALA A C 1
ATOM 555 O O . ALA A 1 79 ? -38.847 -24.392 -28.233 1.00 56.09 79 ALA A O 1
ATOM 556 N N . LEU A 1 80 ? -38.935 -26.153 -26.848 1.00 60.59 80 LEU A N 1
ATOM 557 C CA . LEU A 1 80 ? -39.377 -27.117 -27.856 1.00 60.59 80 LEU A CA 1
ATOM 558 C C . LEU A 1 80 ? -40.911 -27.087 -27.894 1.00 60.59 80 LEU A C 1
ATOM 560 O O . LEU A 1 80 ? -41.572 -27.798 -27.144 1.00 60.59 80 LEU A O 1
ATOM 564 N N . VAL A 1 81 ? -41.474 -26.235 -28.753 1.00 59.91 81 VAL A N 1
ATOM 565 C CA . VAL A 1 81 ? -42.877 -26.330 -29.180 1.00 59.91 81 VAL A CA 1
ATOM 566 C C . VAL A 1 81 ? -42.921 -26.617 -30.676 1.00 59.91 81 VAL A C 1
ATOM 568 O O . VAL A 1 81 ? -43.190 -25.749 -31.493 1.00 59.91 81 VAL A O 1
ATOM 571 N N . HIS A 1 82 ? -42.661 -27.867 -31.047 1.00 53.34 82 HIS A N 1
ATOM 572 C CA . HIS A 1 82 ? -43.262 -28.416 -32.260 1.00 53.34 82 HIS A CA 1
ATOM 573 C C . HIS A 1 82 ? -44.281 -29.464 -31.838 1.00 53.34 82 HIS A C 1
ATOM 575 O O . HIS A 1 82 ? -43.987 -30.650 -31.719 1.00 53.34 82 HIS A O 1
ATOM 581 N N . GLY A 1 83 ? -45.491 -28.964 -31.572 1.00 52.41 83 GLY A N 1
ATOM 582 C CA . GLY A 1 83 ? -46.703 -29.759 -31.644 1.00 52.41 83 GLY A CA 1
ATOM 583 C C . GLY A 1 83 ? -46.888 -30.198 -33.090 1.00 52.41 83 GLY A C 1
ATOM 584 O O . GLY A 1 83 ? -47.298 -29.410 -33.937 1.00 52.41 83 GLY A O 1
ATOM 585 N N . LEU A 1 84 ? -46.526 -31.447 -33.361 1.00 58.69 84 LEU A N 1
ATOM 586 C CA . LEU A 1 84 ? -46.897 -32.156 -34.574 1.00 58.69 84 LEU A CA 1
ATOM 587 C C . LEU A 1 84 ? -48.142 -32.956 -34.224 1.00 58.69 84 LEU A C 1
ATOM 589 O O . LEU A 1 84 ? -48.088 -34.068 -33.706 1.00 58.69 84 LEU A O 1
ATOM 593 N N . SER A 1 85 ? -49.267 -32.290 -34.440 1.00 56.00 85 SER A N 1
ATOM 594 C CA . SER A 1 85 ? -50.551 -32.917 -34.668 1.00 56.00 85 SER A CA 1
ATOM 595 C C . SER A 1 85 ? -50.408 -33.893 -35.833 1.00 56.00 85 SER A C 1
ATOM 597 O O . SER A 1 85 ? -50.123 -33.462 -36.946 1.00 56.00 85 SER A O 1
ATOM 599 N N . ASP A 1 86 ? -50.648 -35.175 -35.595 1.00 54.53 86 ASP A N 1
ATOM 600 C CA . ASP A 1 86 ? -51.319 -36.002 -36.589 1.00 54.53 86 ASP A CA 1
ATOM 601 C C . ASP A 1 86 ? -52.248 -36.962 -35.853 1.00 54.53 86 ASP A C 1
ATOM 603 O O . ASP A 1 86 ? -51.831 -37.816 -35.068 1.00 54.53 86 ASP A O 1
ATOM 607 N N . GLY A 1 87 ? -53.538 -36.692 -36.018 1.00 56.78 87 GLY A N 1
ATOM 608 C CA . GLY A 1 87 ? -54.606 -37.582 -35.625 1.00 56.78 87 GLY A CA 1
ATOM 609 C C . GLY A 1 87 ? -55.031 -38.395 -36.839 1.00 56.78 87 GLY A C 1
ATOM 610 O O . GLY A 1 87 ? -55.529 -37.832 -37.807 1.00 56.78 87 GLY A O 1
ATOM 611 N N . ALA A 1 88 ? -54.907 -39.709 -36.723 1.00 53.62 88 ALA A N 1
ATOM 612 C CA . ALA A 1 88 ? -55.666 -40.730 -37.439 1.00 53.62 88 ALA A CA 1
ATOM 613 C C . ALA A 1 88 ? -55.741 -41.913 -36.453 1.00 53.62 88 ALA A C 1
ATOM 615 O O . ALA A 1 88 ? -54.725 -42.272 -35.863 1.00 53.62 88 ALA A O 1
ATOM 616 N N . GLY A 1 89 ? -56.921 -42.332 -35.982 1.00 47.31 89 GLY A N 1
ATOM 617 C CA . GLY A 1 89 ? -57.751 -43.3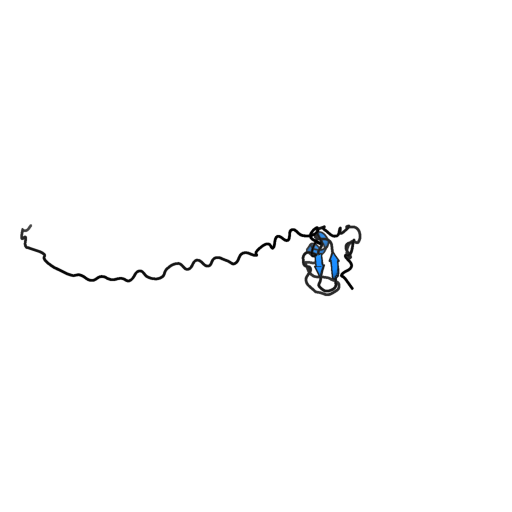28 -36.675 1.00 47.31 89 GLY A CA 1
ATOM 618 C C . GLY A 1 89 ? -57.147 -44.725 -36.432 1.00 47.31 89 GLY A C 1
ATOM 619 O O . GLY A 1 89 ? -55.965 -44.917 -36.657 1.00 47.31 89 GLY A O 1
ATOM 620 N N . GLU A 1 90 ? -57.768 -45.748 -35.853 1.00 48.84 90 GLU A N 1
ATOM 621 C CA . GLU A 1 90 ? -59.147 -46.124 -35.577 1.00 48.84 90 GLU A CA 1
ATOM 622 C C . GLU A 1 90 ? -59.165 -46.906 -34.238 1.00 48.84 90 GLU A C 1
ATOM 624 O O . GLU A 1 90 ? -58.244 -47.670 -33.947 1.00 48.84 90 GLU A O 1
ATOM 629 N N . ARG A 1 91 ? -60.215 -46.771 -33.413 1.00 52.44 91 ARG A N 1
ATOM 630 C CA . ARG A 1 91 ? -60.510 -47.750 -32.350 1.00 52.44 91 ARG A CA 1
ATOM 631 C C . ARG A 1 91 ? -61.636 -48.645 -32.837 1.00 52.44 91 ARG A C 1
ATOM 633 O O . ARG A 1 91 ? -62.799 -48.261 -32.771 1.00 52.44 91 ARG A O 1
ATOM 640 N N . ALA A 1 92 ? -61.243 -49.804 -33.352 1.00 57.56 92 ALA A N 1
ATOM 641 C CA . ALA A 1 92 ? -62.135 -50.919 -33.600 1.00 57.56 92 ALA A CA 1
ATOM 642 C C . ALA A 1 92 ? -62.587 -51.552 -32.272 1.00 57.56 92 ALA A C 1
ATOM 644 O O . ALA A 1 92 ? -61.789 -51.740 -31.353 1.00 57.56 92 ALA A O 1
ATOM 645 N N . ASP A 1 93 ? -63.890 -51.801 -32.233 1.00 55.53 93 ASP A N 1
ATOM 646 C CA . ASP A 1 93 ? -64.692 -52.818 -31.552 1.00 55.53 93 ASP A CA 1
ATOM 647 C C . ASP A 1 93 ? -64.111 -53.750 -30.471 1.00 55.53 93 ASP A C 1
ATOM 649 O O . ASP A 1 93 ? -63.052 -54.358 -30.600 1.00 55.53 93 ASP A O 1
ATOM 653 N N . GLY A 1 94 ? -64.972 -53.989 -29.473 1.00 60.25 94 GLY A N 1
ATOM 654 C CA . GLY A 1 94 ? -64.935 -55.109 -28.524 1.00 60.25 94 GLY A CA 1
ATOM 655 C C . GLY A 1 94 ? -65.369 -54.631 -27.138 1.00 60.25 94 GLY A C 1
ATOM 656 O O . GLY A 1 94 ? -64.548 -54.145 -26.374 1.00 60.25 94 GLY A O 1
ATOM 657 N N . HIS A 1 95 ? -66.658 -54.516 -26.807 1.00 61.97 95 HIS A N 1
ATOM 658 C CA . HIS A 1 95 ? -67.620 -55.596 -26.529 1.00 61.97 95 HIS A CA 1
ATOM 659 C C . HIS A 1 95 ? -67.062 -56.742 -25.671 1.00 61.97 95 HIS A C 1
ATOM 661 O O . HIS A 1 95 ? -66.467 -57.671 -26.205 1.00 61.97 95 HIS A O 1
ATOM 667 N N . ALA A 1 96 ? -67.313 -56.663 -24.362 1.00 57.38 96 ALA A N 1
ATOM 668 C CA . ALA A 1 96 ? -67.707 -57.742 -23.442 1.00 57.38 96 ALA A CA 1
ATOM 669 C C . ALA A 1 96 ? -67.595 -57.153 -22.022 1.00 57.38 96 ALA A C 1
ATOM 671 O O . ALA A 1 96 ? -66.524 -56.722 -21.613 1.00 57.38 96 ALA A O 1
ATOM 672 N N . ASP A 1 97 ? -68.700 -56.802 -21.381 1.00 54.38 97 ASP A N 1
ATOM 673 C CA . ASP A 1 97 ? -69.591 -57.691 -20.624 1.00 54.38 97 ASP A CA 1
ATOM 674 C C . ASP A 1 97 ? -69.265 -57.637 -19.122 1.00 54.38 97 ASP A C 1
ATOM 676 O O . ASP A 1 97 ? -68.114 -57.622 -18.693 1.00 54.38 97 ASP A O 1
ATOM 680 N N . HIS A 1 98 ? -70.352 -57.486 -18.380 1.00 51.03 98 HIS A N 1
ATOM 681 C CA . HIS A 1 98 ? -70.549 -57.328 -16.937 1.00 51.03 98 HIS A CA 1
ATOM 682 C C . HIS A 1 98 ? -70.206 -58.670 -16.217 1.00 51.03 98 HIS A C 1
ATOM 684 O O . HIS A 1 98 ? -69.881 -59.627 -16.922 1.00 51.03 98 HIS A O 1
ATOM 690 N N . PRO A 1 99 ? -70.310 -58.868 -14.881 1.00 68.75 99 PRO A N 1
ATOM 691 C CA . PRO A 1 99 ? -70.773 -58.010 -13.781 1.00 68.75 99 PRO A CA 1
ATOM 692 C C . PRO A 1 99 ? -69.723 -57.430 -12.829 1.00 68.75 99 PRO A C 1
ATOM 694 O O . PRO A 1 99 ? -68.724 -58.114 -12.524 1.00 68.75 99 PRO A O 1
#

Radius of gyration: 34.19 Å; chains: 1; bounding box: 81×71×48 Å

Foldseek 3Di:
DDQDQDQAQPPPRPDGDPLQHWWWAFPVGHIHHPVVCVVVVQADPVPRGGTDTDDHPDDPDPDDDDPPDDDDDDDPDDDPPPPDDDDDDDDDDDDDDDD

Sequence (99 aa):
MGLEMRARCERCETTALPPDGPARICSYECTFCEACGAALGQVCPNCGGELVPRPRRAPAATAAVARAGAIGVGETGRALVHGLSDGAGERADGHADHP